Protein AF-A0A536TMV7-F1 (afdb_monomer_lite)

pLDDT: mean 86.73, std 7.37, range [47.75, 95.88]

Structure (mmCIF, N/CA/C/O backbone):
data_AF-A0A536TMV7-F1
#
_entry.id   AF-A0A536TMV7-F1
#
loop_
_atom_site.group_PDB
_atom_site.id
_atom_site.type_symbol
_atom_site.label_atom_id
_atom_site.label_alt_id
_atom_site.label_comp_id
_atom_site.label_asym_id
_atom_site.label_entity_id
_atom_site.label_seq_id
_atom_site.pdbx_PDB_ins_code
_atom_site.Cartn_x
_atom_site.Cartn_y
_atom_site.Cartn_z
_atom_site.occupancy
_atom_site.B_iso_or_equiv
_atom_site.auth_seq_id
_atom_site.auth_comp_id
_atom_site.a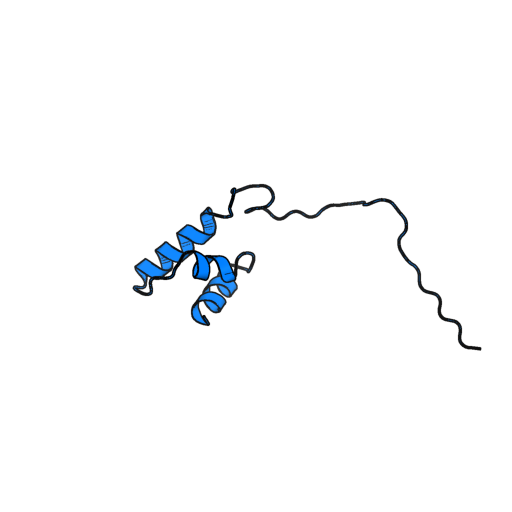uth_asym_id
_atom_site.auth_atom_id
_atom_site.pdbx_PDB_model_num
ATOM 1 N N . MET A 1 1 ? 0.701 -28.347 -42.439 1.00 47.75 1 MET A N 1
ATOM 2 C CA . MET A 1 1 ? 1.767 -28.079 -41.450 1.00 47.75 1 MET A CA 1
ATOM 3 C C . MET A 1 1 ? 1.413 -26.797 -40.719 1.00 47.75 1 MET A C 1
ATOM 5 O O . MET A 1 1 ? 1.291 -25.770 -41.372 1.00 47.75 1 MET A O 1
ATOM 9 N N . SER A 1 2 ? 1.163 -26.856 -39.413 1.00 61.22 2 SER A N 1
ATOM 10 C CA . SER A 1 2 ? 0.861 -25.672 -38.602 1.00 61.22 2 SER A CA 1
ATOM 11 C C . SER A 1 2 ? 2.132 -25.211 -37.892 1.00 61.22 2 SER A C 1
ATOM 13 O O . SER A 1 2 ? 2.629 -25.912 -37.014 1.00 61.22 2 SER A O 1
ATOM 15 N N . PHE A 1 3 ? 2.663 -24.051 -38.269 1.00 78.62 3 PHE A N 1
ATOM 16 C CA . PHE A 1 3 ? 3.774 -23.415 -37.563 1.00 78.62 3 PHE A CA 1
ATOM 17 C C . PHE A 1 3 ? 3.243 -22.263 -36.705 1.00 78.62 3 PHE A C 1
ATOM 19 O O . PHE A 1 3 ? 2.395 -21.499 -37.162 1.00 78.62 3 PHE A O 1
ATOM 26 N N . SER A 1 4 ? 3.761 -22.112 -35.482 1.00 78.31 4 SER A N 1
ATOM 27 C CA . SER A 1 4 ? 3.520 -20.936 -34.637 1.00 78.31 4 SER A CA 1
ATOM 28 C C . SER A 1 4 ? 4.839 -20.223 -34.350 1.00 78.31 4 SER A C 1
ATOM 30 O O . SER A 1 4 ? 5.767 -20.835 -33.822 1.00 78.31 4 SER A O 1
ATOM 32 N N . TYR A 1 5 ? 4.913 -18.930 -34.657 1.00 81.62 5 TYR A N 1
ATOM 33 C CA . TYR A 1 5 ? 6.051 -18.076 -34.324 1.00 81.62 5 TYR A CA 1
ATOM 34 C C . TYR A 1 5 ? 5.684 -17.149 -33.159 1.00 81.62 5 TYR A C 1
ATOM 36 O O . TYR A 1 5 ? 4.642 -16.496 -33.194 1.00 81.62 5 TYR A O 1
ATOM 44 N N . ARG A 1 6 ? 6.538 -17.074 -32.129 1.00 83.12 6 ARG A N 1
ATOM 45 C CA . ARG A 1 6 ? 6.361 -16.181 -30.971 1.00 83.12 6 ARG A CA 1
ATOM 46 C C . ARG A 1 6 ? 7.622 -15.349 -30.765 1.00 83.12 6 ARG A C 1
ATOM 48 O O . ARG A 1 6 ? 8.704 -15.901 -30.587 1.00 83.12 6 ARG A O 1
ATOM 55 N N . ARG A 1 7 ? 7.481 -14.022 -30.773 1.00 87.50 7 ARG A N 1
ATOM 56 C CA . ARG A 1 7 ? 8.579 -13.094 -30.456 1.00 87.50 7 ARG A CA 1
ATOM 57 C C . ARG A 1 7 ? 8.682 -12.915 -28.945 1.00 87.50 7 ARG A C 1
ATOM 59 O O . ARG A 1 7 ? 7.663 -12.785 -28.270 1.00 87.50 7 ARG A O 1
ATOM 66 N N . THR A 1 8 ? 9.906 -12.886 -28.434 1.00 89.69 8 THR A N 1
ATOM 67 C CA . THR A 1 8 ? 10.217 -12.595 -27.032 1.00 89.69 8 THR A CA 1
ATOM 68 C C . THR A 1 8 ? 11.274 -11.501 -26.955 1.00 89.69 8 THR A C 1
ATOM 70 O O . THR A 1 8 ? 12.173 -11.434 -27.795 1.00 89.69 8 THR A O 1
ATOM 73 N N . TYR A 1 9 ? 11.142 -10.618 -25.967 1.00 91.25 9 TYR A N 1
ATOM 74 C CA . TYR A 1 9 ? 12.118 -9.566 -25.710 1.00 91.25 9 TYR A CA 1
ATOM 75 C C . TYR A 1 9 ? 13.406 -10.172 -25.132 1.00 91.25 9 TYR A C 1
ATOM 77 O O . TYR A 1 9 ? 13.342 -11.036 -24.258 1.00 91.25 9 TYR A O 1
ATOM 85 N N . ARG A 1 10 ? 14.567 -9.748 -25.644 1.00 93.25 10 ARG A N 1
ATOM 86 C CA . ARG A 1 10 ? 15.901 -10.188 -25.184 1.00 93.25 10 ARG A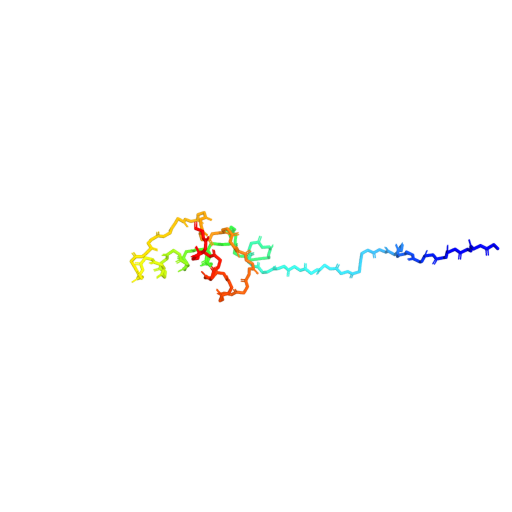 CA 1
ATOM 87 C C . ARG A 1 10 ? 16.872 -9.029 -24.936 1.00 93.25 10 ARG A C 1
ATOM 89 O O . ARG A 1 10 ? 18.069 -9.263 -24.803 1.00 93.25 10 ARG A O 1
ATOM 96 N N . GLY A 1 11 ? 16.377 -7.793 -24.938 1.00 94.06 11 GLY A N 1
ATOM 97 C CA . GLY A 1 11 ? 17.190 -6.629 -24.601 1.00 94.06 11 GLY A CA 1
ATOM 98 C C . GLY A 1 11 ? 17.397 -6.491 -23.085 1.00 94.06 11 GLY A C 1
ATOM 99 O O . GLY A 1 11 ? 16.838 -7.271 -2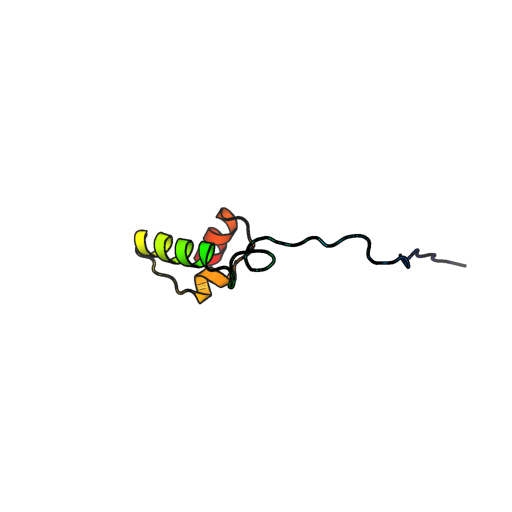2.308 1.00 94.06 11 GLY A O 1
ATOM 100 N N . PRO A 1 12 ? 18.202 -5.511 -22.649 1.00 94.88 12 PRO A N 1
ATOM 101 C CA . PRO A 1 12 ? 18.378 -5.193 -21.232 1.00 94.88 12 PRO A CA 1
ATOM 102 C C . PRO A 1 12 ? 17.091 -4.614 -20.613 1.00 94.88 12 PRO A C 1
ATOM 104 O O . PRO A 1 12 ? 16.147 -4.273 -21.319 1.00 94.88 12 PRO A O 1
ATOM 107 N N . ILE A 1 13 ? 17.030 -4.489 -19.286 1.00 94.12 13 ILE A N 1
ATOM 108 C CA . ILE A 1 13 ? 15.911 -3.806 -18.614 1.00 94.12 13 ILE A CA 1
ATOM 109 C C . ILE A 1 13 ? 15.930 -2.322 -19.004 1.00 94.12 13 ILE A C 1
ATOM 111 O O . ILE A 1 13 ? 16.954 -1.663 -18.846 1.00 94.12 13 ILE A O 1
ATOM 115 N N . GLU A 1 14 ? 14.805 -1.800 -19.495 1.00 95.88 14 GLU A N 1
ATOM 116 C CA . GLU A 1 14 ? 14.712 -0.417 -19.991 1.00 95.88 14 GLU A CA 1
ATOM 117 C C . GLU A 1 14 ? 14.160 0.567 -18.951 1.00 95.88 14 GLU A C 1
ATOM 119 O O . GLU A 1 14 ? 14.473 1.753 -18.999 1.00 95.88 14 GLU A O 1
ATOM 124 N N . ALA A 1 15 ? 13.341 0.098 -18.005 1.00 95.81 15 ALA A N 1
ATOM 125 C CA . ALA A 1 15 ? 12.697 0.958 -17.018 1.00 95.81 15 ALA A CA 1
ATOM 126 C C . ALA A 1 15 ? 12.321 0.205 -15.737 1.00 95.81 15 ALA A C 1
ATOM 128 O O . ALA A 1 15 ? 12.112 -1.010 -15.746 1.00 95.81 15 ALA A O 1
ATOM 129 N N . VAL A 1 16 ? 12.176 0.961 -14.646 1.00 93.75 16 VAL A N 1
ATOM 130 C CA . VAL A 1 16 ? 11.615 0.500 -13.372 1.00 93.75 16 VAL A CA 1
ATOM 131 C C . VAL A 1 16 ? 10.517 1.475 -12.959 1.00 93.75 16 VAL A C 1
ATOM 133 O O . VAL A 1 16 ? 10.748 2.681 -12.911 1.00 93.75 16 VAL A O 1
ATOM 136 N N . LEU A 1 17 ? 9.325 0.956 -12.663 1.00 93.25 17 LEU A N 1
ATOM 137 C CA . LEU A 1 17 ? 8.240 1.732 -12.068 1.00 93.25 17 LEU A CA 1
ATOM 138 C C . LEU A 1 17 ? 8.216 1.445 -10.570 1.00 93.25 17 LEU A C 1
ATOM 140 O O . LEU A 1 17 ? 8.098 0.291 -10.162 1.00 93.25 17 LEU A O 1
ATOM 144 N N . LEU A 1 18 ? 8.345 2.497 -9.770 1.00 92.75 18 LEU A N 1
ATOM 145 C CA . LEU A 1 18 ? 8.395 2.415 -8.317 1.00 92.75 18 LEU A CA 1
ATOM 146 C C . LEU A 1 18 ? 7.158 3.082 -7.726 1.00 92.75 18 LEU A C 1
ATOM 148 O O . LEU A 1 18 ? 6.722 4.127 -8.210 1.00 92.75 18 LEU A O 1
ATOM 152 N N . ASP A 1 19 ? 6.622 2.485 -6.667 1.00 85.50 19 ASP A N 1
ATOM 153 C CA . ASP A 1 19 ? 5.622 3.138 -5.831 1.00 85.50 19 ASP A CA 1
ATOM 154 C C . ASP A 1 19 ? 6.286 4.153 -4.877 1.00 85.50 19 ASP A C 1
ATOM 156 O O . ASP A 1 19 ? 7.515 4.223 -4.732 1.00 85.50 19 ASP A O 1
ATOM 160 N N . TRP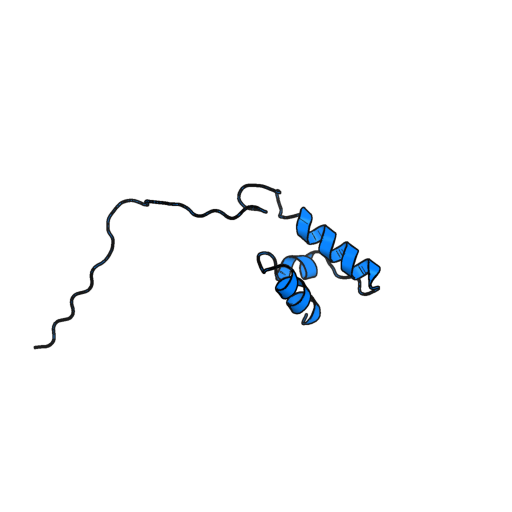 A 1 20 ? 5.473 4.969 -4.219 1.00 85.75 20 TRP A N 1
ATOM 161 C CA . TRP A 1 20 ? 5.940 5.992 -3.295 1.00 85.75 20 TRP A CA 1
ATOM 162 C C . TRP A 1 20 ? 6.106 5.448 -1.877 1.00 85.75 20 TRP A C 1
ATOM 164 O O . TRP A 1 20 ? 7.231 5.240 -1.420 1.00 85.75 20 TRP A O 1
ATOM 174 N N . ALA A 1 21 ? 4.995 5.207 -1.179 1.00 82.94 21 ALA A N 1
ATOM 175 C CA . ALA A 1 21 ? 5.006 4.860 0.240 1.00 82.94 21 ALA A CA 1
ATOM 176 C C . ALA A 1 21 ? 5.488 3.418 0.467 1.00 82.94 21 ALA A C 1
ATOM 178 O O . ALA A 1 21 ? 5.004 2.478 -0.155 1.00 82.94 21 ALA A O 1
ATOM 179 N N . GLY A 1 22 ? 6.462 3.236 1.354 1.00 82.06 22 GLY A N 1
ATOM 180 C CA . GLY A 1 22 ? 7.123 1.958 1.611 1.00 82.06 22 GLY A CA 1
ATOM 181 C C . GLY A 1 22 ? 8.112 1.497 0.531 1.00 82.06 22 GLY A C 1
ATOM 182 O O . GLY A 1 22 ? 8.796 0.504 0.762 1.00 82.06 22 GLY A O 1
ATOM 183 N N . THR A 1 23 ? 8.221 2.196 -0.609 1.00 84.44 23 THR A N 1
ATOM 184 C CA . THR A 1 23 ? 9.133 1.832 -1.715 1.00 84.44 23 THR A CA 1
ATOM 185 C C . THR A 1 23 ? 10.219 2.883 -1.939 1.00 84.44 23 THR A C 1
ATOM 187 O O . THR A 1 23 ? 11.401 2.556 -1.890 1.00 84.44 23 THR A O 1
ATOM 190 N N . THR A 1 24 ? 9.851 4.148 -2.156 1.00 88.88 24 THR A N 1
ATOM 191 C CA . THR A 1 24 ? 10.821 5.254 -2.309 1.00 88.88 24 THR A CA 1
ATOM 192 C C . THR A 1 24 ? 10.824 6.207 -1.118 1.00 88.88 24 THR A C 1
ATOM 194 O O . THR A 1 24 ? 11.834 6.856 -0.854 1.00 88.88 24 THR A O 1
ATOM 197 N N . MET A 1 25 ? 9.713 6.287 -0.383 1.00 80.62 25 MET A N 1
ATOM 198 C CA . MET A 1 25 ? 9.512 7.161 0.774 1.00 80.62 25 MET A CA 1
ATOM 199 C C . MET A 1 25 ? 8.671 6.455 1.850 1.00 80.62 25 MET A C 1
ATOM 201 O O . MET A 1 25 ? 8.126 5.390 1.598 1.00 80.62 25 MET A O 1
ATOM 205 N N . ASP A 1 26 ? 8.531 7.055 3.039 1.00 80.81 26 ASP A N 1
ATOM 206 C CA . ASP A 1 26 ? 7.715 6.544 4.161 1.00 80.81 26 ASP A CA 1
ATOM 207 C C . ASP A 1 26 ? 8.068 5.099 4.568 1.00 80.81 26 ASP A C 1
ATOM 209 O O . ASP A 1 26 ? 7.378 4.134 4.223 1.00 80.81 26 ASP A O 1
ATOM 213 N N . PHE A 1 27 ? 9.182 4.948 5.295 1.00 80.94 27 PHE A N 1
ATOM 214 C CA . PHE A 1 27 ? 9.641 3.653 5.800 1.00 80.94 27 PHE A CA 1
ATOM 215 C C . PHE A 1 27 ? 8.531 2.961 6.602 1.00 80.94 27 PHE A C 1
ATOM 217 O O . PHE A 1 27 ? 8.040 3.493 7.594 1.00 80.94 27 PHE A O 1
ATOM 224 N N . GLY A 1 28 ? 8.135 1.763 6.171 1.00 80.12 28 GLY A N 1
ATOM 225 C CA . GLY A 1 28 ? 7.065 0.996 6.814 1.00 80.12 28 GLY A CA 1
ATOM 226 C C . GLY A 1 28 ? 5.640 1.458 6.484 1.00 80.12 28 GLY A C 1
ATOM 227 O O . GLY A 1 28 ? 4.707 0.961 7.120 1.00 80.12 28 GLY A O 1
ATOM 228 N N . CYS A 1 29 ? 5.465 2.368 5.512 1.00 81.81 29 CYS A N 1
ATOM 229 C CA . CYS A 1 29 ? 4.166 2.870 5.044 1.00 81.81 29 CYS A CA 1
ATOM 230 C C . CYS A 1 29 ? 3.264 3.287 6.223 1.00 81.81 29 CYS A C 1
ATOM 232 O O . CYS A 1 29 ? 2.126 2.829 6.388 1.00 81.81 29 CYS A O 1
ATOM 234 N N . MET A 1 30 ? 3.837 4.082 7.131 1.00 80.88 30 MET A N 1
ATOM 235 C CA . MET A 1 30 ? 3.220 4.388 8.418 1.00 80.88 30 MET A CA 1
ATOM 236 C C . MET A 1 30 ? 2.164 5.482 8.292 1.00 80.88 30 MET A C 1
ATOM 238 O O . MET A 1 30 ? 1.147 5.428 8.989 1.00 80.88 30 MET A O 1
ATOM 242 N N . ALA A 1 31 ? 2.363 6.443 7.386 1.00 82.38 31 ALA A N 1
ATOM 243 C CA . ALA A 1 31 ? 1.472 7.587 7.235 1.00 82.38 31 ALA A CA 1
ATOM 244 C C . ALA A 1 31 ? 0.013 7.189 6.923 1.00 82.38 31 ALA A C 1
ATOM 246 O O . ALA A 1 31 ? -0.884 7.631 7.646 1.00 82.38 31 ALA A O 1
ATOM 247 N N . PRO A 1 32 ? -0.281 6.347 5.910 1.00 81.00 32 PRO A N 1
ATOM 248 C CA . PRO A 1 32 ? -1.662 5.955 5.633 1.00 81.00 32 PRO A CA 1
ATOM 249 C C . PRO A 1 32 ? -2.247 5.045 6.719 1.00 81.00 32 PRO A C 1
ATOM 251 O O . PRO A 1 32 ? -3.418 5.197 7.063 1.00 81.00 32 PRO A O 1
ATOM 254 N N . ALA A 1 33 ? -1.452 4.138 7.294 1.00 84.56 33 ALA A N 1
ATOM 255 C CA . ALA A 1 33 ? -1.936 3.185 8.292 1.00 84.56 33 ALA A CA 1
ATOM 256 C C . ALA A 1 33 ? -2.442 3.886 9.567 1.00 84.56 33 ALA A C 1
ATOM 258 O O . ALA A 1 33 ? -3.550 3.606 10.024 1.00 84.56 33 ALA A O 1
ATOM 259 N N . VAL A 1 34 ? -1.683 4.859 10.089 1.00 88.50 34 VAL A N 1
ATOM 260 C CA . VAL A 1 34 ? -2.076 5.631 11.282 1.00 88.50 34 VAL A CA 1
ATOM 261 C C . VAL A 1 34 ? -3.356 6.433 11.032 1.00 88.50 34 VAL A C 1
ATOM 263 O O . VAL A 1 34 ? -4.228 6.495 11.898 1.00 88.50 34 VAL A O 1
ATOM 266 N N . VAL A 1 35 ? -3.506 7.014 9.838 1.00 90.62 35 VAL A N 1
ATOM 267 C CA . VAL A 1 35 ? -4.707 7.782 9.481 1.00 90.62 35 VAL A CA 1
ATOM 268 C C . VAL A 1 35 ? -5.947 6.891 9.454 1.00 90.62 35 VAL A C 1
ATOM 270 O O . VAL A 1 35 ? -6.987 7.307 9.962 1.00 90.62 35 VAL A O 1
ATOM 273 N N . PHE A 1 36 ? -5.859 5.675 8.908 1.00 89.50 36 PHE A N 1
ATOM 274 C CA . PHE A 1 36 ? -7.002 4.761 8.905 1.00 89.50 36 PHE A CA 1
ATOM 275 C C . PHE A 1 36 ? -7.429 4.389 10.322 1.00 89.50 36 PHE A C 1
ATOM 277 O O . PHE A 1 36 ? -8.605 4.552 10.637 1.00 89.50 36 PHE A O 1
ATOM 284 N N . VAL A 1 37 ? -6.494 4.006 11.195 1.00 91.44 37 VAL A N 1
ATOM 285 C CA . VAL A 1 37 ? -6.806 3.697 12.602 1.00 91.44 37 VAL A CA 1
ATOM 286 C C . VAL A 1 37 ? -7.513 4.876 13.282 1.00 91.44 37 VAL A C 1
ATOM 288 O O . VAL A 1 37 ? -8.591 4.702 13.847 1.00 91.44 37 VAL A O 1
ATOM 291 N N . GLN A 1 38 ? -6.981 6.096 13.144 1.00 91.69 38 GLN A N 1
ATOM 292 C CA . GLN A 1 38 ? -7.577 7.292 13.755 1.00 91.69 38 GLN A CA 1
ATOM 293 C C . GLN A 1 38 ? -8.961 7.644 13.189 1.00 91.69 38 GLN A C 1
ATOM 295 O O . GLN A 1 38 ? -9.839 8.098 13.923 1.00 91.69 38 GLN A O 1
ATOM 300 N N . VAL A 1 39 ? -9.177 7.485 11.880 1.00 92.56 39 VAL A N 1
ATOM 301 C CA . VAL A 1 39 ? -10.480 7.767 11.252 1.00 92.56 39 VAL A CA 1
ATOM 302 C C . VAL A 1 39 ? -11.537 6.789 11.754 1.00 92.56 39 VAL A C 1
ATOM 304 O O . VAL A 1 39 ? -12.645 7.208 12.087 1.00 92.56 39 VAL A O 1
ATOM 307 N N . TYR A 1 40 ? -11.187 5.511 11.842 1.00 92.19 40 TYR A N 1
ATOM 308 C CA . TYR A 1 40 ? -12.066 4.451 12.324 1.00 92.19 40 TYR A CA 1
ATOM 309 C C . TYR A 1 40 ? -12.379 4.595 13.821 1.00 92.19 40 TYR A C 1
ATOM 311 O O . TYR A 1 40 ? -13.541 4.506 14.226 1.00 92.19 40 TYR A O 1
ATOM 319 N N . GLU A 1 41 ? -11.388 4.974 14.629 1.00 93.31 41 GLU A N 1
ATOM 320 C CA . GLU A 1 41 ? -11.578 5.320 16.041 1.00 93.31 41 GLU A CA 1
ATOM 321 C C . GLU A 1 41 ? -12.561 6.491 16.225 1.00 93.31 41 GLU A C 1
ATOM 323 O O . GLU A 1 41 ? -13.484 6.407 17.038 1.00 93.31 41 GLU A O 1
ATOM 328 N N . ARG A 1 42 ? -12.458 7.552 15.407 1.00 94.25 42 ARG A N 1
ATOM 329 C CA . ARG A 1 42 ? -13.414 8.683 15.426 1.00 94.25 42 ARG A CA 1
ATOM 330 C C . ARG A 1 42 ? -14.844 8.272 15.072 1.00 94.25 42 ARG A C 1
ATOM 332 O O . ARG A 1 42 ? -15.786 8.915 15.530 1.00 94.25 42 ARG A O 1
ATOM 339 N N . GLN A 1 43 ? -15.009 7.218 14.274 1.00 93.12 43 GLN A N 1
ATOM 340 C CA . GLN A 1 43 ? -16.313 6.628 13.950 1.00 93.12 43 GLN A CA 1
ATOM 341 C C . GLN A 1 43 ? -16.765 5.572 14.970 1.00 93.12 43 GLN A C 1
ATOM 343 O O . GLN A 1 43 ? -17.806 4.950 14.775 1.00 93.12 43 GLN A O 1
ATOM 348 N N . LYS A 1 44 ? -16.029 5.399 16.078 1.00 93.88 44 LYS A N 1
ATOM 349 C CA . LYS A 1 44 ? -16.296 4.417 17.142 1.00 93.88 44 LYS A CA 1
ATOM 350 C C . LYS A 1 44 ? -16.215 2.957 16.674 1.00 93.88 44 LYS A C 1
ATOM 352 O O . LYS A 1 44 ? -16.841 2.088 17.275 1.00 93.88 44 LYS A O 1
ATOM 357 N N . VAL A 1 45 ? -15.431 2.690 15.631 1.00 92.44 45 VAL A N 1
ATOM 358 C CA . VAL A 1 45 ? -15.157 1.343 15.108 1.00 92.44 45 VAL A CA 1
ATOM 359 C C . VAL A 1 45 ? -13.641 1.150 15.102 1.00 92.44 45 VAL A C 1
ATOM 361 O O . VAL A 1 45 ? -13.035 1.256 14.044 1.00 92.44 45 VAL A O 1
ATOM 364 N N . PRO A 1 46 ? -12.985 0.984 16.265 1.00 91.62 46 PRO A N 1
ATOM 365 C CA . PRO A 1 46 ? -11.530 0.880 16.309 1.00 91.62 46 PRO A CA 1
ATOM 366 C C . PRO A 1 46 ? -11.055 -0.347 15.519 1.00 91.62 46 PRO A C 1
ATOM 368 O O . PRO A 1 46 ? -11.606 -1.433 15.677 1.00 91.62 46 PRO A O 1
ATOM 371 N N . ILE A 1 47 ? -10.025 -0.157 14.693 1.00 92.44 47 ILE A N 1
ATOM 372 C CA . ILE A 1 47 ? -9.350 -1.219 13.935 1.00 92.44 47 ILE A CA 1
ATOM 373 C C . ILE A 1 47 ? -7.888 -1.311 14.369 1.00 92.44 47 ILE A C 1
ATOM 375 O O . ILE A 1 47 ? -7.280 -0.325 14.799 1.00 92.44 47 ILE A O 1
ATOM 379 N N . THR A 1 48 ? -7.310 -2.492 14.232 1.00 91.94 48 THR A N 1
ATOM 380 C CA . THR A 1 48 ? -5.893 -2.749 14.474 1.00 91.94 48 THR A CA 1
ATOM 381 C C . THR A 1 48 ? -5.020 -2.207 13.338 1.00 91.94 48 THR A C 1
ATOM 383 O O . THR A 1 48 ? -5.468 -1.963 12.214 1.00 91.94 48 THR A O 1
ATOM 386 N N . MET A 1 49 ? -3.722 -2.047 13.613 1.00 88.69 49 MET A N 1
ATOM 387 C CA . MET A 1 49 ? -2.745 -1.680 12.581 1.00 88.69 49 MET A CA 1
ATOM 388 C C . MET A 1 49 ? -2.640 -2.728 11.467 1.00 88.69 49 MET A C 1
ATOM 390 O O . MET A 1 49 ? -2.355 -2.367 10.326 1.00 88.69 49 MET A O 1
ATOM 394 N N . ASP A 1 50 ? -2.879 -4.002 11.778 1.00 88.44 50 ASP A N 1
ATOM 395 C CA . ASP A 1 50 ? -2.818 -5.087 10.799 1.00 88.44 50 ASP A CA 1
ATOM 396 C C . ASP A 1 50 ? -4.025 -5.044 9.852 1.00 88.44 50 ASP A C 1
ATOM 398 O O . ASP A 1 50 ? -3.850 -5.106 8.633 1.00 88.44 50 ASP A O 1
ATOM 402 N N . GLU A 1 51 ? -5.230 -4.802 10.377 1.00 87.88 51 GLU A N 1
ATOM 403 C CA . GLU A 1 51 ? -6.442 -4.579 9.570 1.00 87.88 51 GLU A CA 1
ATOM 404 C C . GLU A 1 51 ? -6.314 -3.331 8.687 1.00 87.88 51 GLU A C 1
ATOM 406 O O . GLU A 1 51 ? -6.672 -3.353 7.508 1.00 87.88 51 GLU A O 1
ATOM 411 N N . ALA A 1 52 ? -5.731 -2.250 9.216 1.00 88.25 52 ALA A N 1
ATOM 412 C CA . ALA A 1 52 ? -5.476 -1.035 8.445 1.00 88.25 52 ALA A CA 1
ATOM 413 C C . ALA A 1 52 ? -4.480 -1.263 7.289 1.00 88.25 52 ALA A C 1
ATOM 415 O O . ALA A 1 52 ? -4.589 -0.617 6.240 1.00 88.25 52 ALA A O 1
ATOM 416 N N . ARG A 1 53 ? -3.514 -2.175 7.464 1.00 87.44 53 ARG A N 1
ATOM 417 C CA . ARG A 1 53 ? -2.473 -2.500 6.473 1.00 87.44 53 ARG A CA 1
ATOM 418 C C . ARG A 1 53 ? -2.903 -3.529 5.434 1.00 87.44 53 ARG A C 1
ATOM 420 O O . ARG A 1 53 ? -2.377 -3.483 4.324 1.00 87.44 53 ARG A O 1
ATOM 427 N N . ALA A 1 54 ? -3.848 -4.413 5.746 1.00 86.75 54 ALA A N 1
ATOM 428 C CA . ALA A 1 54 ? -4.279 -5.488 4.848 1.00 86.75 54 ALA A CA 1
ATOM 429 C C . ALA A 1 54 ? -4.622 -5.035 3.402 1.00 86.75 54 ALA A C 1
ATOM 431 O O . ALA A 1 54 ? -4.282 -5.755 2.463 1.00 86.75 54 ALA A O 1
ATOM 432 N N . PRO A 1 55 ? -5.224 -3.850 3.160 1.00 85.88 55 PRO A N 1
ATOM 433 C CA . PRO A 1 55 ? -5.543 -3.367 1.813 1.00 85.88 55 PRO A CA 1
ATOM 434 C C . PRO A 1 55 ? -4.592 -2.285 1.264 1.00 85.88 55 PRO A C 1
ATOM 436 O O . PRO A 1 55 ? -4.960 -1.590 0.309 1.00 85.88 55 PRO A O 1
ATOM 439 N N . MET A 1 56 ? -3.396 -2.113 1.842 1.00 85.06 56 MET A N 1
ATOM 440 C CA . MET A 1 56 ? -2.471 -1.033 1.471 1.00 85.06 56 MET A CA 1
ATOM 441 C C . MET A 1 56 ? -2.077 -1.066 -0.016 1.00 85.06 56 MET A C 1
ATOM 443 O O . MET A 1 56 ? -1.831 -2.125 -0.586 1.00 85.06 56 MET A O 1
ATOM 447 N N . GLY A 1 57 ? -2.047 0.113 -0.649 1.00 79.94 57 GLY A N 1
ATOM 448 C CA . GLY A 1 57 ? -1.803 0.284 -2.090 1.00 79.94 57 GLY A CA 1
ATOM 449 C C . GLY A 1 57 ? -3.079 0.384 -2.939 1.00 79.94 57 GLY A C 1
ATOM 450 O O . GLY A 1 57 ? -3.026 0.814 -4.091 1.00 79.94 57 GLY A O 1
ATOM 451 N N . ALA A 1 58 ? -4.253 0.062 -2.383 1.00 82.56 58 ALA A N 1
ATOM 452 C CA . ALA A 1 58 ? -5.525 0.348 -3.041 1.00 82.56 58 ALA A CA 1
ATOM 453 C C . ALA A 1 58 ? -5.852 1.851 -3.009 1.00 82.56 58 ALA A C 1
ATOM 455 O O . ALA A 1 58 ? -5.479 2.583 -2.092 1.00 82.56 58 ALA A O 1
ATOM 456 N N . HIS A 1 59 ? -6.636 2.319 -3.984 1.00 85.75 59 HIS A N 1
ATOM 457 C CA . HIS A 1 59 ? -7.179 3.676 -3.937 1.00 85.75 59 HIS A CA 1
ATOM 458 C C . HIS A 1 59 ? -7.965 3.893 -2.632 1.00 85.75 59 HIS A C 1
ATOM 460 O O . HIS A 1 59 ? -8.755 3.034 -2.243 1.00 85.75 59 HIS A O 1
ATOM 466 N N . LYS A 1 60 ? -7.814 5.055 -1.983 1.00 86.06 60 LYS A N 1
ATOM 467 C CA . LYS A 1 60 ? -8.304 5.315 -0.610 1.00 86.06 60 LYS A CA 1
ATOM 468 C C . LYS A 1 60 ? -9.760 4.893 -0.358 1.00 86.06 60 LYS A C 1
ATOM 470 O O . LYS A 1 60 ? -10.060 4.298 0.668 1.00 86.06 60 LYS A O 1
ATOM 475 N N . LYS A 1 61 ? -10.671 5.151 -1.306 1.00 87.25 61 LYS A N 1
ATOM 476 C CA . LYS A 1 61 ? -12.085 4.734 -1.200 1.00 87.25 61 LYS A CA 1
ATOM 477 C C . LYS A 1 61 ? -12.254 3.208 -1.198 1.00 87.25 61 LYS A C 1
ATOM 479 O O . LYS A 1 61 ? -13.033 2.679 -0.415 1.00 87.25 61 LYS A O 1
ATOM 484 N N . VAL A 1 62 ? -11.511 2.518 -2.064 1.00 87.62 62 VAL A N 1
ATOM 485 C CA . VAL A 1 62 ? -11.495 1.049 -2.140 1.00 87.62 62 VAL A CA 1
ATOM 486 C C . VAL A 1 62 ? -10.851 0.467 -0.885 1.00 87.62 62 VAL A C 1
ATOM 488 O O . VAL A 1 62 ? -11.305 -0.555 -0.388 1.00 87.62 62 VAL A O 1
ATOM 491 N N . HIS A 1 63 ? -9.834 1.137 -0.341 1.00 88.69 63 HIS A N 1
ATOM 492 C CA . HIS A 1 63 ? -9.191 0.748 0.912 1.00 88.69 63 HIS A CA 1
ATOM 493 C C . HIS A 1 63 ? -10.201 0.719 2.069 1.00 88.69 63 HIS A C 1
ATOM 495 O O . HIS A 1 63 ? -10.341 -0.315 2.713 1.00 88.69 63 HIS A O 1
ATOM 501 N N . ILE A 1 64 ? -10.972 1.796 2.274 1.00 88.50 64 ILE A N 1
ATOM 502 C CA . ILE A 1 64 ? -12.027 1.860 3.309 1.00 88.50 64 ILE A CA 1
ATOM 503 C C . ILE A 1 64 ? -13.065 0.747 3.111 1.00 88.50 64 ILE A C 1
ATOM 505 O O . ILE A 1 64 ? -13.439 0.068 4.066 1.00 88.50 64 ILE A O 1
ATOM 509 N N . GLN A 1 65 ? -13.507 0.527 1.868 1.00 89.44 65 GLN A N 1
ATOM 510 C CA . GLN A 1 65 ? -14.467 -0.534 1.556 1.00 89.44 65 GLN A CA 1
ATOM 511 C C . GLN A 1 65 ? -13.927 -1.925 1.914 1.00 89.44 65 GLN A C 1
ATOM 513 O O . GLN A 1 65 ? -14.662 -2.738 2.458 1.00 89.44 65 GLN A O 1
ATOM 518 N N . LYS A 1 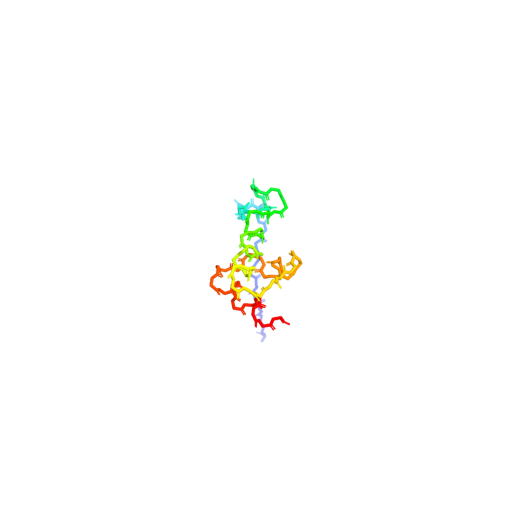66 ? -12.649 -2.195 1.634 1.00 88.00 66 LYS A N 1
ATOM 519 C CA . LYS A 1 66 ? -12.025 -3.479 1.966 1.00 88.00 66 LYS A CA 1
ATOM 520 C C . LYS A 1 66 ? -11.882 -3.681 3.472 1.00 88.00 66 LYS A C 1
ATOM 522 O O . LYS A 1 66 ? -12.171 -4.772 3.935 1.00 88.00 66 LYS A O 1
ATOM 527 N N . ILE A 1 67 ? -11.498 -2.647 4.230 1.00 88.31 67 ILE A N 1
ATOM 528 C CA . ILE A 1 67 ? -11.430 -2.737 5.702 1.00 88.31 67 ILE A CA 1
ATOM 529 C C . ILE A 1 67 ? -12.809 -3.054 6.286 1.00 88.31 67 ILE A C 1
ATOM 531 O O . ILE A 1 67 ? -12.918 -3.856 7.197 1.00 88.31 67 ILE A O 1
ATOM 535 N N . SER A 1 68 ? -13.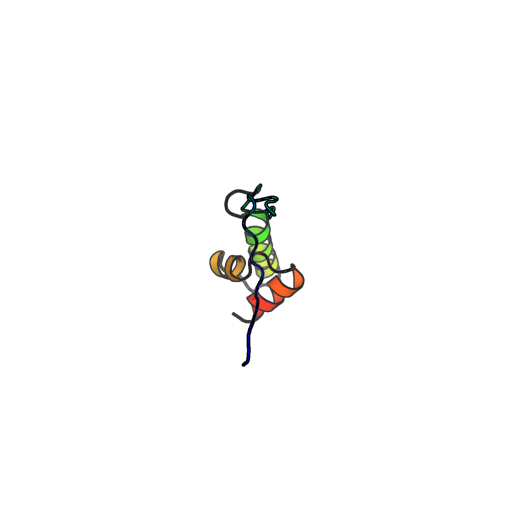873 -2.453 5.751 1.00 85.44 68 SER A N 1
ATOM 536 C CA . SER A 1 68 ? -15.244 -2.681 6.239 1.00 85.44 68 SER A CA 1
ATOM 537 C C . SER A 1 68 ? -15.847 -4.037 5.843 1.00 85.44 68 SER A C 1
ATOM 539 O O . SER A 1 68 ? -16.985 -4.322 6.206 1.00 85.44 68 SER A O 1
ATOM 541 N N . GLN A 1 69 ? -15.109 -4.858 5.095 1.00 87.12 69 GLN A N 1
ATOM 542 C CA . GLN A 1 69 ? -15.485 -6.223 4.716 1.00 87.12 69 GLN A CA 1
ATOM 543 C C . GLN A 1 69 ? -14.650 -7.295 5.437 1.00 87.12 69 GLN A C 1
ATOM 545 O O . GLN A 1 69 ? -14.867 -8.479 5.177 1.00 87.12 69 GLN A O 1
ATOM 550 N N . LEU A 1 70 ? -13.690 -6.883 6.274 1.00 79.12 70 LEU A N 1
ATOM 551 C CA . LEU A 1 70 ? -12.954 -7.758 7.190 1.00 79.12 70 LEU A CA 1
ATOM 552 C C . LEU A 1 70 ? -13.823 -8.069 8.414 1.00 79.12 70 LEU A C 1
ATOM 554 O O . LEU A 1 70 ? -13.775 -9.238 8.853 1.00 79.12 70 LEU A O 1
#

Radius of gyration: 20.05 Å; chains: 1; bounding box: 35×37×59 Å

Sequence (70 aa):
MSFSYRRTYRGPIEAVLLDWAGTTMDFGCMAPAVVFVQVYERQKVPITMDEARAPMGAHKKVHIQKISQL

Secondary structure (DSSP, 8-state):
----------S--------SBTTTBSTTSHHHHHHHHHHHHHTT----HHHHHTTTTS-HHHHHHHHTT-

Foldseek 3Di:
DDDDDDDDDDDDDDDDDFDEDCTVDPPPSVVQLVVVQVVCVVVVNGDDSCLSPPQPPDDPVVSVVSSVVD